Protein AF-A0A931ZBX7-F1 (afdb_monomer)

Foldseek 3Di:
DDDDDDPPPPPDDDWDFDDDPNDGPDTDDDPVVVVVVVVVVVVVVVVVVVVVCVVVVVDDDPVVVCVVCVVPPD

Mean predicted aligned error: 9.7 Å

Solvent-accessible surface area (backbone atoms only — not comparable to full-atom values): 4800 Å² total; per-residue (Å²): 135,83,80,78,76,78,80,78,75,75,90,57,102,63,70,43,78,40,71,54,96,94,37,78,76,46,68,52,64,58,68,70,60,50,52,52,50,53,54,52,50,56,50,50,53,54,49,52,53,50,54,50,27,56,76,70,61,71,67,75,58,66,73,60,50,52,65,72,41,50,89,76,72,114

pLDDT: mean 85.38, std 18.09, range [39.56, 98.5]

Radius of gyration: 23.45 Å; Cα contacts (8 Å, |Δi|>4): 29; chains: 1; bounding box: 48×24×67 Å

Sequence (74 aa):
MKRGRNPTYAQGESPAPMVREDVVTAYVVEAKAYEAMQRRLRLLEGLARGEQAIADGKVTRHARAKKRLARWLK

Secondary structure (DSSP, 8-state):
---PPP------SSPEEEEETTEEEEEE--HHHHHHHHHHHHHHHHHHHHHHHHHTT----HHHHHHHHTTT--

Structure (mmCIF, N/CA/C/O backbone):
data_AF-A0A931ZBX7-F1
#
_entry.id   AF-A0A931ZBX7-F1
#
loop_
_atom_site.group_PDB
_atom_site.id
_atom_site.type_symbol
_atom_site.label_atom_id
_atom_site.label_alt_id
_atom_site.label_comp_id
_atom_site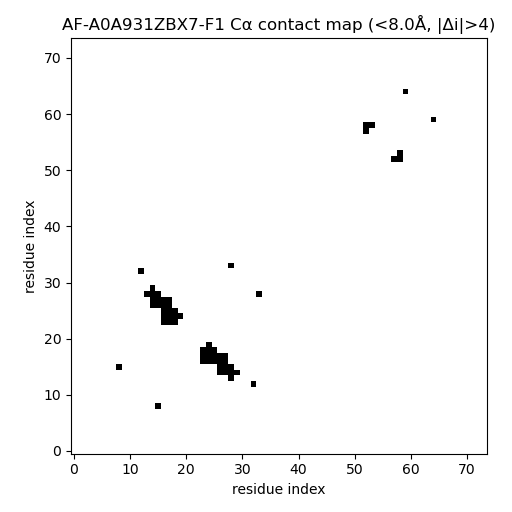.label_asym_id
_atom_site.label_entity_id
_atom_site.label_seq_id
_atom_site.pdbx_PDB_ins_code
_atom_site.Cartn_x
_atom_site.Cartn_y
_atom_site.Cartn_z
_atom_site.occupancy
_atom_site.B_iso_or_equiv
_atom_site.auth_seq_id
_atom_site.auth_comp_id
_atom_site.auth_asym_id
_atom_site.auth_atom_id
_atom_site.pdbx_PDB_model_num
ATOM 1 N N . MET A 1 1 ? 32.770 -3.181 -41.972 1.00 40.97 1 MET A N 1
ATOM 2 C CA . MET A 1 1 ? 32.479 -3.003 -40.529 1.00 40.97 1 MET A CA 1
ATOM 3 C C . MET A 1 1 ? 31.338 -2.004 -40.361 1.00 40.97 1 MET A C 1
ATOM 5 O O . MET A 1 1 ? 31.567 -0.809 -40.493 1.00 40.97 1 MET A O 1
ATOM 9 N N . LYS A 1 2 ? 30.096 -2.462 -40.145 1.00 41.69 2 LYS A N 1
ATOM 10 C CA . LYS A 1 2 ? 28.974 -1.555 -39.850 1.00 41.69 2 LYS A CA 1
ATOM 11 C C . LYS A 1 2 ? 28.988 -1.252 -38.351 1.00 41.69 2 LYS A C 1
ATOM 13 O O . LYS A 1 2 ? 28.707 -2.137 -37.552 1.00 41.69 2 LYS A O 1
ATOM 18 N N . ARG A 1 3 ? 29.367 -0.025 -37.977 1.00 45.84 3 ARG A N 1
ATOM 19 C CA . ARG A 1 3 ? 29.218 0.480 -36.603 1.00 45.84 3 ARG A CA 1
ATOM 20 C C . ARG A 1 3 ? 27.729 0.433 -36.258 1.00 45.84 3 ARG A C 1
ATOM 22 O O . ARG A 1 3 ? 26.934 1.122 -36.897 1.00 45.84 3 ARG A O 1
ATOM 29 N N . GLY A 1 4 ? 27.363 -0.427 -35.311 1.00 44.03 4 GLY A N 1
ATOM 30 C CA . GLY A 1 4 ? 26.009 -0.500 -34.776 1.00 44.03 4 GLY A CA 1
ATOM 31 C C . GLY A 1 4 ? 25.638 0.858 -34.196 1.00 44.03 4 GLY A C 1
ATOM 32 O O . GLY A 1 4 ? 26.306 1.354 -33.292 1.00 44.03 4 GLY A O 1
ATOM 33 N N . ARG A 1 5 ? 24.614 1.494 -34.768 1.00 46.97 5 ARG A N 1
ATOM 34 C CA . ARG A 1 5 ? 24.002 2.684 -34.180 1.00 46.97 5 ARG A CA 1
ATOM 35 C C . ARG A 1 5 ? 23.399 2.255 -32.846 1.00 46.97 5 ARG A C 1
ATOM 37 O O . ARG A 1 5 ? 22.496 1.425 -32.844 1.00 46.97 5 ARG A O 1
ATOM 44 N N . ASN A 1 6 ? 23.902 2.799 -31.740 1.00 39.56 6 ASN A N 1
ATOM 45 C CA . ASN A 1 6 ? 23.221 2.689 -30.455 1.00 39.56 6 ASN A CA 1
ATOM 46 C C . ASN A 1 6 ? 21.825 3.308 -30.616 1.00 39.56 6 ASN A C 1
ATOM 48 O O . ASN A 1 6 ? 21.747 4.474 -31.016 1.00 39.56 6 ASN A O 1
ATOM 52 N N . PRO A 1 7 ? 20.733 2.565 -30.364 1.00 51.84 7 PRO A N 1
ATOM 53 C CA . PRO A 1 7 ? 19.410 3.157 -30.369 1.00 51.84 7 PRO A CA 1
ATOM 54 C C . PRO A 1 7 ? 19.352 4.157 -29.214 1.00 51.84 7 PRO A C 1
ATOM 56 O O . PRO A 1 7 ? 19.476 3.799 -28.044 1.00 51.84 7 PRO A O 1
ATOM 59 N N . THR A 1 8 ? 19.218 5.436 -29.546 1.00 50.88 8 THR A N 1
ATOM 60 C CA . THR A 1 8 ? 18.857 6.468 -28.580 1.00 50.88 8 THR A CA 1
ATOM 61 C C . THR A 1 8 ? 17.425 6.184 -28.148 1.00 50.88 8 THR A C 1
ATOM 63 O O . THR A 1 8 ? 16.491 6.463 -28.899 1.00 50.88 8 THR A O 1
ATOM 66 N N . TYR A 1 9 ? 17.246 5.583 -26.970 1.00 55.59 9 TYR A N 1
ATOM 67 C CA . TYR A 1 9 ? 15.932 5.483 -26.346 1.00 55.59 9 TYR A CA 1
ATOM 68 C C . TYR A 1 9 ? 15.455 6.911 -26.095 1.00 55.59 9 TYR A C 1
ATOM 70 O O . TYR A 1 9 ? 16.050 7.637 -25.296 1.00 55.59 9 TYR A O 1
ATOM 78 N N . ALA A 1 10 ? 14.449 7.339 -26.857 1.00 47.19 10 ALA A N 1
ATOM 79 C CA . ALA A 1 10 ? 13.811 8.625 -26.656 1.00 47.19 10 ALA A CA 1
ATOM 80 C C . ALA A 1 10 ? 13.356 8.688 -25.196 1.00 47.19 10 ALA A C 1
ATOM 82 O O . ALA A 1 10 ? 12.600 7.834 -24.735 1.00 47.19 10 ALA A O 1
ATOM 83 N N . GLN A 1 11 ? 13.885 9.657 -24.454 1.00 52.38 11 GLN A N 1
ATOM 84 C CA . GLN A 1 11 ? 13.451 9.930 -23.095 1.00 52.38 11 GLN A CA 1
ATOM 85 C C . GLN A 1 11 ? 11.993 10.385 -23.164 1.00 52.38 11 GLN A C 1
ATOM 87 O O . GLN A 1 11 ? 11.713 11.505 -23.581 1.00 52.38 11 GLN A O 1
ATOM 92 N N . GLY A 1 12 ? 11.058 9.508 -22.817 1.00 54.19 12 GLY A N 1
ATOM 93 C CA . GLY A 1 12 ? 9.642 9.842 -22.816 1.00 54.19 12 GLY A CA 1
ATOM 94 C C . GLY A 1 12 ? 8.860 8.811 -22.028 1.00 54.19 12 GLY A C 1
ATOM 95 O O . GLY A 1 12 ? 8.894 7.649 -22.401 1.00 54.19 12 GLY A O 1
ATOM 96 N N . GLU A 1 13 ? 8.233 9.280 -20.943 1.00 59.22 13 GLU A N 1
ATOM 97 C CA . GLU A 1 13 ? 7.116 8.797 -20.094 1.00 59.22 13 GLU A CA 1
ATOM 98 C C . GLU A 1 13 ? 6.705 7.308 -20.015 1.00 59.22 13 GLU A C 1
ATOM 100 O O . GLU A 1 13 ? 6.106 6.917 -19.015 1.00 59.22 13 GLU A O 1
ATOM 105 N N . SER A 1 14 ? 6.991 6.459 -20.998 1.00 65.94 14 SER A N 1
ATOM 106 C CA . SER A 1 14 ? 6.589 5.055 -21.058 1.00 65.94 14 SER A CA 1
ATOM 107 C C . SER A 1 14 ? 7.785 4.097 -20.927 1.00 65.94 14 SER A C 1
ATOM 109 O O . SER A 1 14 ? 8.862 4.385 -21.452 1.00 65.94 14 SER A O 1
ATOM 111 N N . PRO A 1 15 ? 7.622 2.939 -20.252 1.00 85.31 15 PRO A N 1
ATOM 112 C CA . PRO A 1 15 ? 8.672 1.929 -20.135 1.00 85.31 15 PRO A CA 1
ATOM 113 C C . PRO A 1 15 ? 9.149 1.422 -21.499 1.00 85.31 15 PRO A C 1
ATOM 115 O O . PRO A 1 15 ? 8.335 1.088 -22.359 1.00 85.31 15 PRO A O 1
ATOM 118 N N . ALA A 1 16 ? 10.462 1.281 -21.671 1.00 88.38 16 ALA A N 1
ATOM 119 C CA . ALA A 1 16 ? 11.051 0.697 -22.873 1.00 88.38 16 ALA A CA 1
ATOM 120 C C . ALA A 1 16 ? 11.407 -0.783 -22.634 1.00 88.38 16 ALA A C 1
ATOM 122 O O . ALA A 1 16 ? 12.035 -1.092 -21.619 1.00 88.38 16 ALA A O 1
ATOM 123 N N . PRO A 1 17 ? 11.055 -1.720 -23.532 1.00 89.88 17 PRO A N 1
ATOM 124 C CA . PRO A 1 17 ? 11.443 -3.119 -23.381 1.00 89.88 17 PRO A CA 1
ATOM 125 C C . PRO A 1 17 ? 12.943 -3.318 -23.646 1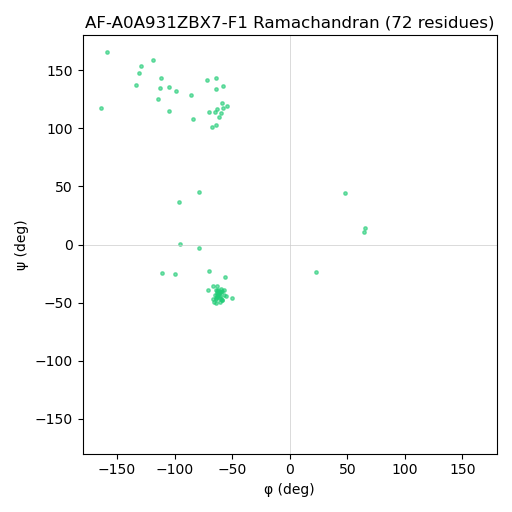.00 89.88 17 PRO A C 1
ATOM 127 O O . PRO A 1 17 ? 13.513 -2.746 -24.574 1.00 89.88 17 PRO A O 1
ATOM 130 N N . MET A 1 18 ? 13.574 -4.187 -22.859 1.00 91.44 18 MET A N 1
ATOM 131 C CA . MET A 1 18 ? 14.921 -4.708 -23.082 1.00 91.44 18 MET A CA 1
ATOM 132 C C . MET A 1 18 ? 14.818 -6.148 -23.592 1.00 91.44 18 MET A C 1
ATOM 134 O O . MET A 1 18 ? 14.371 -7.046 -22.873 1.00 91.44 18 MET A O 1
ATOM 138 N N . VAL A 1 19 ? 15.245 -6.364 -24.836 1.00 94.25 19 VAL A N 1
ATOM 139 C CA . VAL A 1 19 ? 15.140 -7.652 -25.535 1.00 94.25 19 VAL A CA 1
ATOM 140 C C . VAL A 1 19 ? 16.502 -8.349 -25.590 1.00 94.25 19 VAL A C 1
ATOM 142 O O . VAL A 1 19 ? 17.510 -7.708 -25.895 1.00 94.25 19 VAL A O 1
ATOM 145 N N . ARG A 1 20 ? 16.534 -9.657 -25.312 1.00 90.75 20 ARG A N 1
ATOM 146 C CA . ARG A 1 20 ? 17.674 -10.552 -25.585 1.00 90.75 20 ARG A CA 1
ATOM 147 C C . ARG A 1 20 ? 17.154 -11.821 -26.244 1.00 90.75 20 ARG A C 1
ATOM 149 O O . ARG A 1 20 ? 16.141 -12.334 -25.787 1.00 90.75 20 ARG A O 1
ATOM 156 N N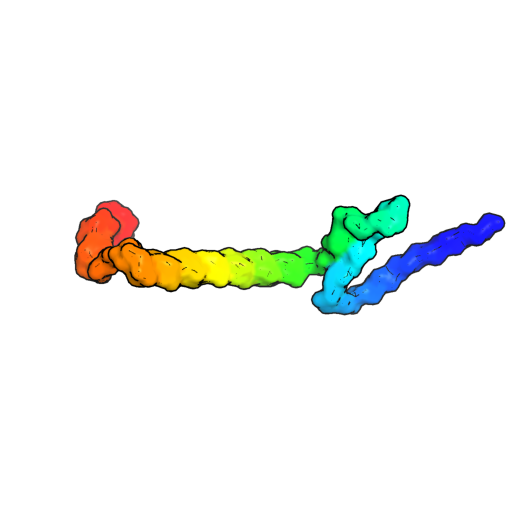 . GLU A 1 21 ? 17.847 -12.303 -27.277 1.00 92.81 21 GLU A N 1
ATOM 157 C CA . GLU A 1 21 ? 17.482 -13.544 -27.991 1.00 92.81 21 GLU A CA 1
ATOM 158 C C . GLU A 1 21 ? 15.985 -13.586 -28.358 1.00 92.81 21 GLU A C 1
ATOM 160 O O . GLU A 1 21 ? 15.296 -14.569 -28.117 1.00 92.81 21 GLU A O 1
ATOM 165 N N . ASP A 1 22 ? 15.465 -12.464 -28.868 1.00 91.06 22 ASP A N 1
ATOM 166 C CA . ASP A 1 22 ? 14.062 -12.280 -29.271 1.00 91.06 22 ASP A CA 1
ATOM 167 C C . ASP A 1 22 ? 13.010 -12.364 -28.143 1.00 91.06 22 ASP A C 1
ATOM 169 O O . ASP A 1 22 ? 11.807 -12.323 -28.403 1.00 91.06 22 ASP A O 1
ATOM 173 N N . VAL A 1 23 ? 13.436 -12.374 -26.874 1.00 92.25 23 VAL A N 1
ATOM 174 C CA . VAL A 1 23 ? 12.557 -12.357 -25.695 1.00 92.25 23 VAL A CA 1
ATOM 175 C C . VAL A 1 23 ? 12.696 -11.042 -24.924 1.00 92.25 23 VAL A C 1
ATOM 177 O O . VAL A 1 23 ? 13.801 -10.559 -24.658 1.00 92.25 23 VAL A O 1
ATOM 180 N N . VAL A 1 24 ? 11.566 -10.446 -24.520 1.00 92.19 24 VAL A N 1
ATOM 181 C CA . VAL A 1 24 ? 11.563 -9.305 -23.589 1.00 92.19 24 VAL A CA 1
ATOM 182 C C . VAL A 1 24 ? 11.970 -9.805 -22.206 1.00 92.19 24 VAL A C 1
ATOM 184 O O . VAL A 1 24 ? 11.252 -10.571 -21.572 1.00 92.19 24 VAL A O 1
ATOM 187 N N . THR A 1 25 ? 13.126 -9.352 -21.733 1.00 92.88 25 THR A N 1
ATOM 188 C CA . THR A 1 25 ? 13.706 -9.782 -20.449 1.00 92.88 25 THR A CA 1
ATOM 189 C C . THR A 1 25 ? 13.463 -8.786 -19.322 1.00 92.88 25 THR A C 1
ATOM 191 O O . THR A 1 25 ? 13.456 -9.163 -18.153 1.00 92.88 25 THR A O 1
ATOM 194 N N . ALA A 1 26 ? 13.268 -7.510 -19.655 1.00 91.38 26 ALA A N 1
ATOM 195 C CA . ALA A 1 26 ? 13.010 -6.458 -18.683 1.00 91.38 26 ALA A CA 1
ATOM 196 C C . ALA A 1 26 ? 12.325 -5.258 -19.341 1.00 91.38 26 ALA A C 1
ATOM 198 O O . ALA A 1 26 ? 12.350 -5.107 -20.561 1.00 91.38 26 ALA A O 1
ATOM 199 N N . TYR A 1 27 ? 11.781 -4.368 -18.515 1.00 89.56 27 TYR A N 1
ATOM 200 C CA . TYR A 1 27 ? 11.372 -3.030 -18.922 1.00 89.56 27 TYR A CA 1
ATOM 201 C C . TYR A 1 27 ? 12.253 -2.007 -18.212 1.00 89.56 27 TYR A C 1
ATOM 203 O O . TYR A 1 27 ? 12.368 -2.016 -16.986 1.00 89.56 27 TYR A O 1
ATOM 211 N N . VAL A 1 28 ? 12.887 -1.134 -18.986 1.00 90.19 28 VAL A N 1
ATOM 212 C CA . VAL A 1 28 ? 13.655 -0.001 -18.478 1.00 90.19 28 VAL A CA 1
ATOM 213 C C . VAL A 1 28 ? 12.697 1.161 -18.266 1.00 90.19 28 VAL A C 1
ATOM 215 O O . VAL A 1 28 ? 11.935 1.533 -19.157 1.00 90.19 28 VAL A O 1
ATOM 218 N N . VAL A 1 29 ? 12.750 1.733 -17.071 1.00 89.44 29 VAL A N 1
ATOM 219 C CA . VAL A 1 29 ? 11.937 2.872 -16.646 1.00 89.44 29 VAL A CA 1
ATOM 220 C C . VAL A 1 29 ? 12.839 3.944 -16.054 1.00 89.44 29 VAL A C 1
ATOM 222 O O . VAL A 1 29 ? 13.910 3.644 -15.525 1.00 89.44 29 VAL A O 1
ATOM 225 N N . GLU A 1 30 ? 12.404 5.199 -16.115 1.00 89.19 30 GLU A N 1
ATOM 226 C CA . GLU A 1 30 ? 13.078 6.273 -15.390 1.00 89.19 30 GLU A CA 1
ATOM 227 C C . GLU A 1 30 ? 12.968 6.026 -13.876 1.00 89.19 30 GLU A C 1
ATOM 229 O O . GLU A 1 30 ? 11.884 5.737 -13.360 1.00 89.19 30 GLU A O 1
ATOM 234 N N . ALA A 1 31 ? 14.078 6.180 -13.148 1.00 90.44 31 ALA A N 1
ATOM 235 C CA . ALA A 1 31 ? 14.122 5.946 -11.705 1.00 90.44 31 ALA A CA 1
ATOM 236 C C . ALA A 1 31 ? 13.073 6.777 -10.942 1.00 90.44 31 ALA A C 1
ATOM 238 O O . ALA A 1 31 ? 12.337 6.242 -10.113 1.00 90.44 31 ALA A O 1
ATOM 239 N N . LYS A 1 32 ? 12.925 8.066 -11.276 1.00 90.06 32 LYS A N 1
ATOM 240 C CA . LYS A 1 32 ? 11.950 8.960 -10.631 1.00 90.06 32 LYS A CA 1
ATOM 241 C C . LYS A 1 32 ? 10.504 8.514 -10.865 1.00 90.06 32 LYS A C 1
ATOM 243 O O . LYS A 1 32 ? 9.692 8.542 -9.935 1.00 90.06 32 LYS A O 1
ATOM 248 N N . ALA A 1 33 ? 10.182 8.088 -12.087 1.00 88.62 33 ALA A N 1
ATOM 249 C CA . ALA A 1 33 ? 8.864 7.564 -12.433 1.00 88.62 33 ALA A CA 1
ATOM 250 C C . ALA A 1 33 ? 8.574 6.252 -11.684 1.00 88.62 33 ALA A C 1
ATOM 252 O O . ALA A 1 33 ? 7.496 6.097 -11.103 1.00 88.62 33 ALA A O 1
ATOM 253 N N . TYR A 1 34 ? 9.558 5.349 -11.611 1.00 90.62 34 TYR A N 1
ATOM 254 C CA . TYR A 1 34 ? 9.454 4.112 -10.837 1.00 90.62 34 TYR A CA 1
ATOM 255 C C . TYR A 1 34 ? 9.189 4.386 -9.354 1.00 90.62 34 TYR A C 1
ATOM 257 O O . TYR A 1 34 ? 8.262 3.824 -8.772 1.00 90.62 34 TYR A O 1
ATOM 265 N N . GLU A 1 35 ? 9.941 5.296 -8.738 1.00 95.31 35 GLU A N 1
ATOM 266 C CA . GLU A 1 35 ? 9.737 5.663 -7.336 1.00 95.31 35 GLU A CA 1
ATOM 267 C C . GLU A 1 35 ? 8.358 6.283 -7.084 1.00 95.31 35 GLU A C 1
ATOM 269 O O . GLU A 1 35 ? 7.728 6.001 -6.059 1.00 95.31 35 GLU A O 1
ATOM 274 N N . ALA A 1 36 ? 7.864 7.113 -8.008 1.00 93.94 36 ALA A N 1
ATOM 275 C CA . ALA A 1 36 ? 6.524 7.687 -7.925 1.00 93.94 36 ALA A CA 1
ATOM 276 C C . ALA A 1 36 ? 5.435 6.608 -7.996 1.00 93.94 36 ALA A C 1
ATOM 278 O O . ALA A 1 36 ? 4.530 6.595 -7.154 1.00 93.94 36 ALA A O 1
ATOM 279 N N . MET A 1 37 ? 5.560 5.667 -8.934 1.00 94.62 37 MET A N 1
ATOM 280 C CA . MET A 1 37 ? 4.680 4.502 -9.035 1.00 94.62 37 MET A CA 1
ATOM 281 C C . MET A 1 37 ? 4.714 3.670 -7.746 1.00 94.62 37 MET A C 1
ATOM 283 O O . MET A 1 37 ? 3.666 3.359 -7.185 1.00 94.62 37 MET A O 1
ATOM 287 N N . GLN A 1 38 ? 5.905 3.373 -7.225 1.00 97.06 38 GLN A N 1
ATOM 288 C CA . GLN A 1 38 ? 6.090 2.600 -5.996 1.00 97.06 38 GLN A CA 1
ATOM 289 C C . GLN A 1 38 ? 5.446 3.274 -4.774 1.00 97.06 38 GLN A C 1
ATOM 291 O O . GLN A 1 38 ? 4.812 2.605 -3.957 1.00 97.06 38 GLN A O 1
ATOM 296 N N . ARG A 1 39 ? 5.550 4.605 -4.643 1.00 97.88 39 ARG A N 1
ATOM 297 C CA . ARG A 1 39 ? 4.838 5.351 -3.587 1.00 97.88 39 ARG A CA 1
ATOM 298 C C . ARG A 1 39 ? 3.322 5.230 -3.731 1.00 97.88 39 ARG A C 1
ATOM 300 O O . ARG A 1 39 ? 2.646 5.008 -2.729 1.00 97.88 39 ARG A O 1
ATOM 307 N N . ARG A 1 40 ? 2.799 5.353 -4.955 1.00 97.56 40 ARG A N 1
ATOM 308 C CA . ARG A 1 40 ? 1.361 5.229 -5.233 1.00 97.56 40 ARG A CA 1
ATOM 309 C C . ARG A 1 40 ? 0.840 3.833 -4.897 1.00 97.56 40 ARG A C 1
ATOM 311 O O . ARG A 1 40 ? -0.187 3.734 -4.234 1.00 97.56 40 ARG A O 1
ATOM 318 N N . LEU A 1 41 ? 1.555 2.781 -5.299 1.00 98.12 41 LEU A N 1
ATOM 319 C CA . LEU A 1 41 ? 1.177 1.393 -5.009 1.00 98.12 41 LEU A CA 1
ATOM 320 C C . LEU A 1 41 ? 1.106 1.131 -3.504 1.00 98.12 41 LEU A C 1
ATOM 322 O O . LEU A 1 41 ? 0.087 0.641 -3.030 1.00 98.12 41 LEU A O 1
ATOM 326 N N . ARG A 1 42 ? 2.109 1.567 -2.731 1.00 98.31 42 ARG A N 1
ATOM 327 C CA . ARG A 1 42 ? 2.079 1.440 -1.262 1.00 98.31 42 ARG A CA 1
ATOM 328 C C . ARG A 1 42 ? 0.864 2.115 -0.627 1.00 98.31 42 ARG A C 1
ATOM 330 O O . ARG A 1 42 ? 0.293 1.592 0.326 1.00 98.31 42 ARG A O 1
ATOM 337 N N . LEU A 1 43 ? 0.471 3.278 -1.146 1.00 98.25 43 LEU A N 1
ATOM 338 C CA . LEU A 1 43 ? -0.703 4.005 -0.667 1.00 98.25 43 LEU A CA 1
ATOM 339 C C . LEU A 1 43 ? -1.993 3.227 -0.970 1.00 98.25 43 LEU A C 1
ATOM 341 O O . LEU A 1 43 ?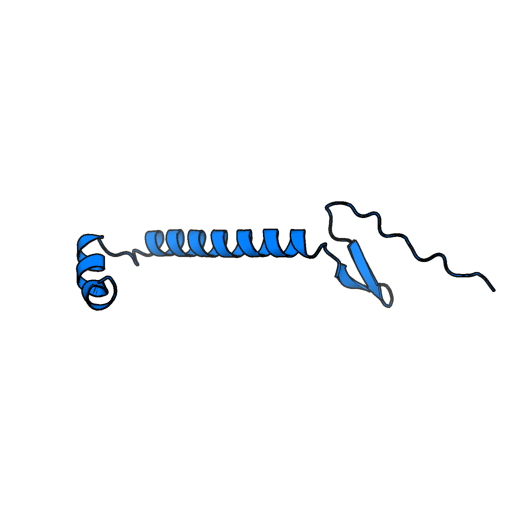 -2.817 3.031 -0.079 1.00 98.25 43 LEU A O 1
ATOM 345 N N . LEU A 1 44 ? -2.131 2.734 -2.204 1.00 98.50 44 LEU A N 1
ATOM 346 C CA . LEU A 1 44 ? -3.286 1.944 -2.638 1.00 98.50 44 LEU A CA 1
ATOM 347 C C . LEU A 1 44 ? -3.398 0.615 -1.887 1.00 98.50 44 LEU A C 1
ATOM 349 O O . LEU A 1 44 ? -4.496 0.235 -1.500 1.00 98.50 44 LEU A O 1
ATOM 353 N N . GLU A 1 45 ? -2.283 -0.059 -1.608 1.00 98.38 45 GLU A N 1
ATOM 354 C CA . GLU A 1 45 ? -2.273 -1.260 -0.768 1.00 98.38 45 GLU A CA 1
ATOM 355 C C . GLU A 1 45 ? -2.759 -0.963 0.653 1.00 98.38 45 GLU A C 1
ATOM 357 O O . GLU A 1 45 ? -3.537 -1.734 1.216 1.00 98.38 45 GLU A O 1
ATOM 362 N N . GLY A 1 46 ? -2.326 0.156 1.241 1.00 97.81 46 GLY A N 1
ATOM 363 C CA . GLY A 1 46 ? -2.801 0.598 2.552 1.00 97.81 46 GLY A CA 1
ATOM 364 C C . GLY A 1 46 ? -4.310 0.855 2.568 1.00 97.81 46 GLY A C 1
ATOM 365 O O . GLY A 1 46 ? -4.995 0.402 3.487 1.00 97.81 46 GLY A O 1
ATOM 366 N N . LEU A 1 47 ? -4.830 1.523 1.534 1.00 98.25 47 LEU A N 1
ATOM 367 C CA . LEU A 1 47 ? -6.263 1.781 1.371 1.00 98.25 47 LEU A CA 1
ATOM 368 C C . LEU A 1 47 ? -7.053 0.483 1.198 1.00 98.25 47 LEU A C 1
ATOM 370 O O . LEU A 1 47 ? -7.977 0.242 1.969 1.00 98.25 47 LEU A O 1
ATOM 374 N N . ALA A 1 48 ? -6.634 -0.389 0.281 1.00 98.25 48 ALA A N 1
ATOM 375 C CA . ALA A 1 48 ? -7.290 -1.671 0.035 1.00 98.25 48 ALA A CA 1
ATOM 376 C C . ALA A 1 48 ? -7.321 -2.550 1.297 1.00 98.25 48 ALA A C 1
ATOM 378 O O . ALA A 1 48 ? -8.338 -3.165 1.611 1.00 98.25 48 ALA A O 1
ATOM 379 N N . ARG A 1 49 ? -6.234 -2.570 2.085 1.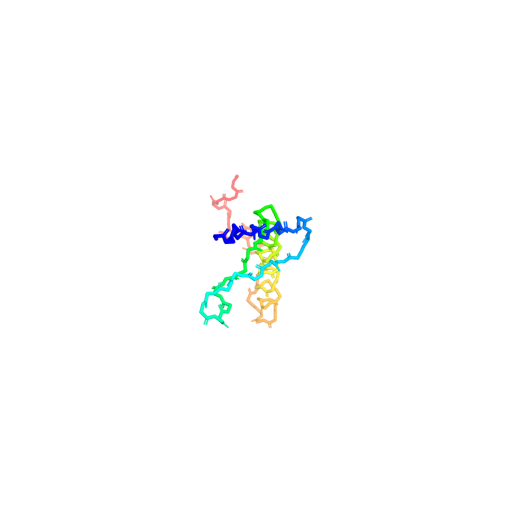00 97.94 49 ARG A N 1
ATOM 380 C CA . ARG A 1 49 ? -6.208 -3.262 3.387 1.00 97.94 49 ARG A CA 1
ATOM 381 C C . ARG A 1 49 ? -7.201 -2.659 4.380 1.00 97.94 49 ARG A C 1
ATOM 383 O O . ARG A 1 49 ? -7.830 -3.402 5.130 1.00 97.94 49 ARG A O 1
ATOM 390 N N . GLY A 1 50 ? -7.330 -1.334 4.402 1.00 97.12 50 GLY A N 1
ATOM 391 C CA . GLY A 1 50 ? -8.313 -0.634 5.227 1.00 97.12 50 GLY A CA 1
ATOM 392 C C . GLY A 1 50 ? -9.750 -0.968 4.826 1.00 97.12 50 GLY A C 1
ATOM 393 O O . GLY A 1 50 ? -10.557 -1.313 5.688 1.00 97.12 50 GLY A O 1
ATOM 394 N N . GLU A 1 51 ? -10.049 -0.934 3.528 1.00 98.12 51 GLU A N 1
ATOM 395 C CA . GLU A 1 51 ? -11.358 -1.301 2.974 1.00 98.12 51 GLU A CA 1
ATOM 396 C C . GLU A 1 51 ? -11.711 -2.756 3.290 1.00 98.12 51 GLU A C 1
ATOM 398 O O . GLU A 1 51 ? -12.793 -3.026 3.813 1.00 98.12 51 GLU A O 1
ATOM 403 N N . GLN A 1 52 ? -10.770 -3.685 3.091 1.00 98.38 52 GLN A N 1
ATOM 404 C CA . GLN A 1 52 ? -10.967 -5.088 3.454 1.00 98.38 52 GLN A CA 1
ATOM 405 C C . GLN A 1 52 ? -11.208 -5.259 4.960 1.00 98.38 52 GLN A C 1
ATOM 407 O O . GLN A 1 52 ? -12.075 -6.030 5.362 1.00 98.38 52 GLN A O 1
ATOM 412 N N . ALA A 1 53 ? -10.478 -4.539 5.818 1.00 98.19 53 ALA A N 1
ATOM 413 C CA . ALA A 1 53 ? -10.684 -4.616 7.263 1.00 98.19 53 ALA A CA 1
ATOM 414 C C . ALA A 1 53 ? -12.084 -4.134 7.676 1.00 98.19 53 ALA A C 1
ATOM 416 O O . ALA A 1 53 ? -12.669 -4.701 8.600 1.00 98.19 53 ALA A O 1
ATOM 417 N N . ILE A 1 54 ? -12.626 -3.120 6.993 1.00 97.06 54 ILE A N 1
ATOM 418 C CA . ILE A 1 54 ? -14.006 -2.657 7.189 1.00 97.06 54 ILE A CA 1
ATOM 419 C C . ILE A 1 54 ? -14.995 -3.741 6.751 1.00 97.06 54 ILE A C 1
ATOM 421 O O . ILE A 1 54 ? 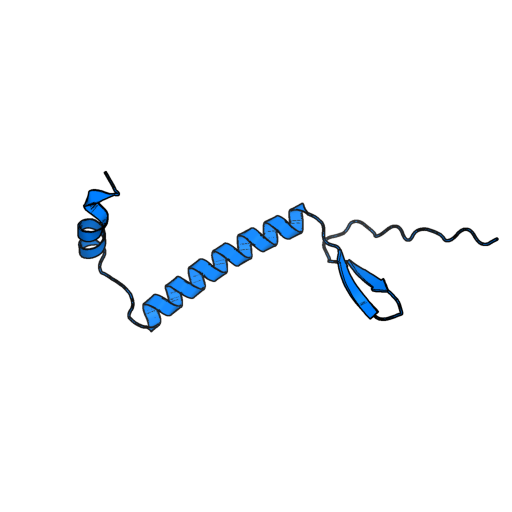-15.882 -4.082 7.534 1.00 97.06 54 ILE A O 1
ATOM 425 N N . ALA A 1 55 ? -14.816 -4.307 5.553 1.00 97.88 55 ALA A N 1
ATOM 426 C CA . ALA A 1 55 ? -15.679 -5.364 5.021 1.00 97.88 55 ALA A CA 1
ATOM 427 C C . ALA A 1 55 ? -15.700 -6.613 5.922 1.00 97.88 55 ALA A C 1
ATOM 429 O O . ALA A 1 55 ? -16.762 -7.169 6.193 1.00 97.88 55 ALA A O 1
ATOM 430 N N . ASP A 1 56 ? -14.543 -6.999 6.462 1.00 97.94 56 ASP A N 1
ATOM 431 C CA . ASP A 1 56 ? -14.388 -8.151 7.358 1.00 97.94 56 ASP A CA 1
ATOM 432 C C . ASP A 1 56 ? -14.822 -7.865 8.810 1.00 97.94 56 ASP A C 1
ATOM 434 O O . ASP A 1 56 ? -14.704 -8.733 9.678 1.00 97.94 56 ASP A O 1
ATOM 438 N N . GLY A 1 57 ? -15.225 -6.632 9.139 1.00 96.75 57 GLY A N 1
ATOM 439 C CA . GLY A 1 57 ? -15.508 -6.224 10.519 1.00 96.75 57 GLY A CA 1
ATOM 440 C C . GLY A 1 57 ? -14.279 -6.220 11.445 1.00 96.75 57 GLY A C 1
ATOM 441 O O . GLY A 1 57 ? -14.419 -6.101 12.665 1.00 96.75 57 GLY A O 1
ATOM 442 N N . LYS A 1 58 ? -13.059 -6.296 10.897 1.00 96.44 58 LYS A N 1
ATOM 443 C CA . LYS A 1 58 ? -11.769 -6.258 11.617 1.00 96.44 58 LYS A CA 1
ATOM 444 C C . LYS A 1 58 ? -11.378 -4.827 12.008 1.00 96.44 58 LYS A C 1
ATOM 446 O O . LYS A 1 58 ? -10.231 -4.405 11.859 1.00 96.44 58 LYS A O 1
ATOM 451 N N . VAL A 1 59 ? -12.333 -4.073 12.542 1.00 95.88 59 VAL A N 1
ATOM 452 C CA . VAL A 1 59 ? -12.178 -2.673 12.953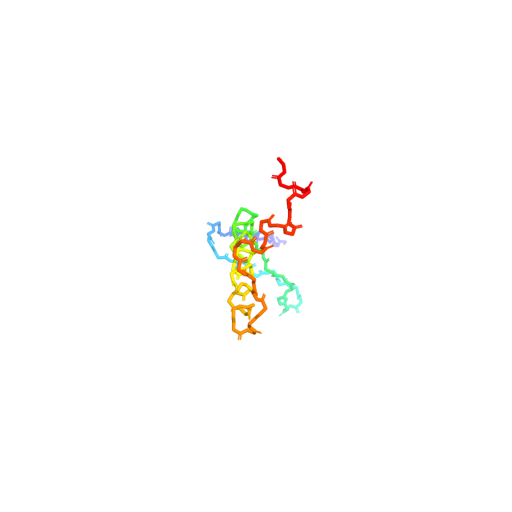 1.00 95.88 59 VAL A CA 1
ATOM 453 C C . VAL A 1 59 ? -12.439 -2.507 14.446 1.00 95.88 59 VAL A C 1
ATOM 455 O O . VAL A 1 59 ? -13.086 -3.325 15.097 1.00 95.88 59 VAL A O 1
ATOM 458 N N . THR A 1 60 ? -11.930 -1.426 15.034 1.00 95.62 60 THR A N 1
ATOM 459 C CA . THR A 1 60 ? -12.207 -1.088 16.433 1.00 95.62 60 THR A CA 1
ATOM 460 C C . THR A 1 60 ? -12.630 0.366 16.558 1.00 95.62 60 THR A C 1
ATOM 462 O O . THR A 1 60 ? -12.169 1.228 15.814 1.00 95.62 60 THR A O 1
ATOM 465 N N . ARG A 1 61 ? -13.507 0.658 17.522 1.00 95.12 61 ARG A N 1
ATOM 466 C CA . ARG A 1 61 ? -13.938 2.034 17.791 1.00 95.12 61 ARG A CA 1
ATOM 467 C C . ARG A 1 61 ? -12.759 2.874 18.274 1.00 95.12 61 ARG A C 1
ATOM 469 O O . ARG A 1 61 ? -11.959 2.411 19.089 1.00 95.12 61 ARG A O 1
ATOM 476 N N . HIS A 1 62 ? -12.730 4.139 17.865 1.00 93.19 62 HIS A N 1
ATOM 477 C CA . HIS A 1 62 ? -11.661 5.084 18.192 1.00 93.19 62 HIS A CA 1
ATOM 478 C C . HIS A 1 62 ? -11.321 5.131 19.696 1.00 93.19 62 HIS A C 1
ATOM 480 O O . HIS A 1 62 ? -10.159 5.005 20.078 1.00 93.19 62 HIS A O 1
ATOM 486 N N . ALA A 1 63 ? -12.334 5.192 20.570 1.00 95.00 63 ALA A N 1
ATOM 487 C CA . ALA A 1 63 ? -12.133 5.198 22.023 1.00 95.00 63 ALA A CA 1
ATOM 488 C C . ALA A 1 63 ? -11.401 3.940 22.540 1.00 95.00 63 ALA A C 1
ATOM 490 O O . ALA A 1 63 ? -10.538 4.029 23.416 1.00 95.00 63 ALA A O 1
ATOM 491 N N . ARG A 1 64 ? -11.701 2.762 21.970 1.00 95.00 64 ARG A N 1
ATOM 492 C CA . ARG A 1 64 ? -11.022 1.505 22.322 1.00 95.00 64 ARG A CA 1
ATOM 493 C C . ARG A 1 64 ? -9.586 1.483 21.799 1.00 95.00 64 ARG A C 1
ATOM 495 O O . ARG A 1 64 ? -8.701 1.026 22.519 1.00 95.00 64 ARG A O 1
ATOM 502 N N . ALA A 1 65 ? -9.340 2.007 20.596 1.00 94.50 65 ALA A N 1
ATOM 503 C CA . ALA A 1 65 ? -7.989 2.141 20.048 1.00 94.50 65 ALA A CA 1
ATOM 504 C C . ALA A 1 65 ? -7.105 3.039 20.928 1.00 94.50 65 ALA A C 1
ATOM 506 O O . ALA A 1 65 ? -6.027 2.607 21.338 1.00 94.50 65 ALA A O 1
ATOM 507 N N . LYS A 1 66 ? -7.590 4.235 21.302 1.00 94.06 66 LYS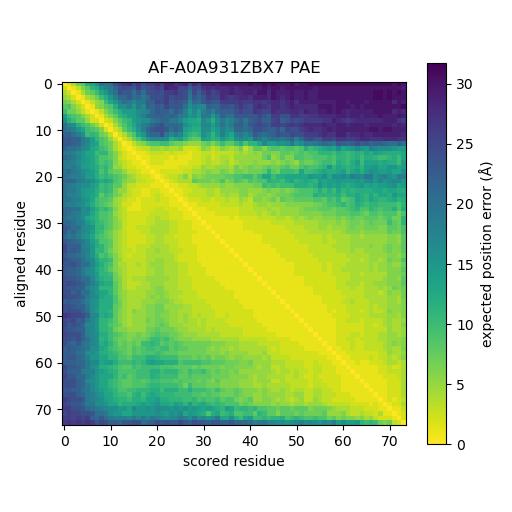 A N 1
ATOM 508 C CA . LYS A 1 66 ? -6.856 5.182 22.160 1.00 94.06 66 LYS A CA 1
ATOM 509 C C . LYS A 1 66 ? -6.461 4.550 23.495 1.00 94.06 66 LYS A C 1
ATOM 511 O O . LYS A 1 66 ? -5.314 4.665 23.910 1.00 94.06 66 LYS A O 1
ATOM 516 N N . LYS A 1 67 ? -7.377 3.804 24.126 1.00 94.88 67 LYS A N 1
ATOM 517 C CA . LYS A 1 67 ? -7.089 3.072 25.370 1.00 94.88 67 LYS A CA 1
ATOM 518 C C . LYS A 1 67 ? -6.010 1.996 25.179 1.00 94.88 67 LYS A C 1
ATOM 520 O O . LYS A 1 67 ? -5.119 1.886 26.014 1.00 94.88 67 LYS A O 1
ATOM 525 N N . ARG A 1 68 ? -6.066 1.215 24.090 1.00 94.19 68 ARG A N 1
ATOM 526 C CA . ARG A 1 68 ? -5.088 0.144 23.798 1.00 94.19 68 ARG A CA 1
ATOM 527 C C . ARG A 1 68 ? -3.687 0.680 23.498 1.00 94.19 68 ARG A C 1
ATOM 529 O O . ARG A 1 68 ? -2.707 0.042 23.864 1.00 94.19 68 ARG A O 1
ATOM 536 N N . LEU A 1 69 ? -3.599 1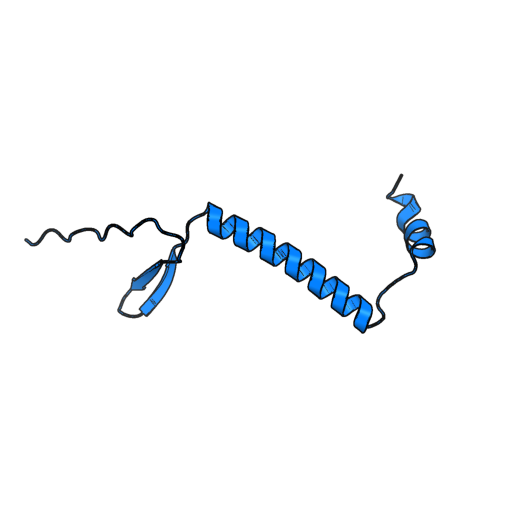.833 22.840 1.00 95.00 69 LEU A N 1
ATOM 537 C CA . LEU A 1 69 ? -2.338 2.432 22.397 1.00 95.00 69 LEU A CA 1
ATOM 538 C C . LEU A 1 69 ? -1.776 3.477 23.376 1.00 95.00 69 LEU A C 1
ATOM 540 O O . LEU A 1 69 ? -0.700 4.018 23.139 1.00 95.00 69 LEU A O 1
ATOM 544 N N . ALA A 1 70 ? -2.454 3.729 24.501 1.00 94.56 70 ALA A N 1
ATOM 545 C CA . ALA A 1 70 ? -2.113 4.788 25.454 1.00 94.56 70 ALA A CA 1
ATOM 546 C C . ALA A 1 70 ? -0.674 4.720 25.999 1.00 94.56 70 ALA A C 1
ATOM 548 O O . ALA A 1 70 ? -0.095 5.746 26.334 1.00 94.56 70 ALA A O 1
ATOM 549 N N . ARG A 1 71 ? -0.073 3.525 26.073 1.00 93.19 71 ARG A N 1
ATOM 550 C CA . ARG A 1 71 ? 1.321 3.368 26.525 1.00 93.19 71 ARG A CA 1
ATOM 551 C C . ARG A 1 71 ? 2.347 3.905 25.511 1.00 93.19 71 ARG A C 1
ATOM 553 O O . ARG A 1 71 ? 3.461 4.212 25.909 1.00 93.19 71 ARG A O 1
ATOM 560 N N . TRP A 1 72 ? 1.979 3.994 24.234 1.00 93.19 72 TRP A N 1
ATOM 561 C CA . TRP A 1 72 ? 2.886 4.280 23.115 1.00 93.19 72 TRP A CA 1
ATOM 562 C C . TRP A 1 72 ? 2.634 5.661 22.500 1.00 93.19 72 TRP A C 1
ATOM 564 O O . TRP A 1 72 ? 3.539 6.234 21.914 1.00 93.19 72 TRP A O 1
ATOM 574 N N . LEU A 1 73 ? 1.417 6.192 22.641 1.00 84.19 73 LEU A N 1
ATOM 575 C CA . LEU A 1 73 ? 0.994 7.493 22.112 1.00 84.19 73 LEU A CA 1
ATOM 576 C C . LEU A 1 73 ? 1.101 8.619 23.161 1.00 84.19 73 LEU A C 1
ATOM 578 O O . LEU A 1 73 ? 0.201 9.454 23.237 1.00 84.19 73 LEU A O 1
ATOM 582 N N . LYS A 1 74 ? 2.131 8.583 24.017 1.00 65.50 74 LYS A N 1
ATOM 583 C CA . LYS A 1 74 ? 2.411 9.678 24.959 1.00 65.50 74 LYS A CA 1
ATOM 584 C C . LYS A 1 74 ? 2.939 10.902 24.226 1.00 65.50 74 LYS A C 1
ATOM 586 O O . LYS A 1 74 ? 3.788 10.705 23.332 1.00 65.50 74 LYS A O 1
#